Protein AF-A0A1G1BIZ2-F1 (afdb_monomer)

Structure (mmCIF, N/CA/C/O backbone):
data_AF-A0A1G1BIZ2-F1
#
_entry.id   AF-A0A1G1BIZ2-F1
#
loop_
_atom_site.group_PDB
_atom_site.id
_atom_site.type_symbol
_atom_site.label_atom_id
_atom_site.label_alt_id
_atom_site.label_comp_id
_atom_site.label_asym_id
_atom_site.label_entity_id
_atom_site.label_seq_id
_atom_site.pdbx_PDB_ins_code
_atom_site.Cartn_x
_atom_site.Cartn_y
_atom_site.Cartn_z
_atom_site.occupancy
_atom_site.B_iso_or_equiv
_atom_site.auth_seq_id
_atom_site.auth_comp_id
_atom_site.auth_asym_id
_atom_site.auth_atom_id
_atom_site.pdbx_PDB_model_num
ATOM 1 N N . MET A 1 1 ? 1.534 3.526 -53.156 1.00 52.34 1 MET A N 1
ATOM 2 C CA . MET A 1 1 ? 2.232 3.984 -51.929 1.00 52.34 1 MET A CA 1
ATOM 3 C C . MET A 1 1 ? 3.733 3.784 -52.129 1.00 52.34 1 MET A C 1
ATOM 5 O O . MET A 1 1 ? 4.134 2.691 -52.508 1.00 5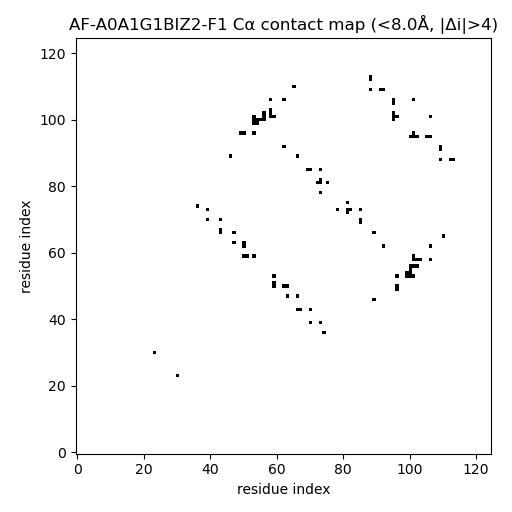2.34 1 MET A O 1
ATOM 9 N N . LYS A 1 2 ? 4.555 4.838 -52.013 1.00 55.12 2 LYS A N 1
ATOM 10 C CA . LYS A 1 2 ? 5.995 4.779 -52.338 1.00 55.12 2 LYS A CA 1
ATOM 11 C C . LYS A 1 2 ? 6.716 3.880 -51.322 1.00 55.12 2 LYS A C 1
ATOM 13 O O . LYS A 1 2 ? 6.723 4.194 -50.135 1.00 55.12 2 LYS A O 1
ATOM 18 N N . LYS A 1 3 ? 7.319 2.780 -51.792 1.00 58.34 3 LYS A N 1
ATOM 19 C CA . LYS A 1 3 ? 7.946 1.714 -50.978 1.00 58.34 3 LYS A CA 1
ATOM 20 C C . LYS A 1 3 ? 8.990 2.221 -49.960 1.00 58.34 3 LYS A C 1
ATOM 22 O O . LYS A 1 3 ? 9.220 1.563 -48.955 1.00 58.34 3 LYS A O 1
ATOM 27 N N . GLY A 1 4 ? 9.561 3.411 -50.172 1.00 62.47 4 GLY A N 1
ATOM 28 C CA . GLY A 1 4 ? 10.525 4.033 -49.255 1.00 62.47 4 GLY A CA 1
ATOM 29 C C . GLY A 1 4 ? 9.941 4.614 -47.958 1.00 62.47 4 GLY A C 1
ATOM 30 O O . GLY A 1 4 ? 10.640 4.640 -46.953 1.00 62.47 4 GLY A O 1
ATOM 31 N N . CYS A 1 5 ? 8.667 5.028 -47.935 1.00 71.31 5 CYS A N 1
ATOM 32 C CA . CYS A 1 5 ? 8.058 5.635 -46.736 1.00 71.31 5 CYS A CA 1
ATOM 33 C C . CYS A 1 5 ? 7.820 4.600 -45.621 1.00 71.31 5 CYS A C 1
ATOM 35 O O . CYS A 1 5 ? 7.971 4.885 -44.438 1.00 71.31 5 CYS A O 1
ATOM 37 N N . PHE A 1 6 ? 7.508 3.361 -46.004 1.00 74.19 6 PHE A N 1
ATOM 38 C CA . PHE A 1 6 ? 7.294 2.273 -45.053 1.00 74.19 6 PHE A CA 1
ATOM 39 C C . PHE A 1 6 ? 8.593 1.863 -44.349 1.00 74.19 6 PHE A C 1
ATOM 41 O O . PHE A 1 6 ? 8.605 1.655 -43.139 1.00 74.19 6 PHE A O 1
ATOM 48 N N . ILE A 1 7 ? 9.700 1.820 -45.097 1.00 79.06 7 ILE A N 1
ATOM 49 C CA . ILE A 1 7 ? 11.015 1.488 -44.544 1.00 79.06 7 ILE A CA 1
ATOM 50 C C . ILE A 1 7 ? 11.458 2.582 -43.571 1.00 79.06 7 ILE A C 1
ATOM 52 O O . ILE A 1 7 ? 11.832 2.251 -42.453 1.00 79.06 7 ILE A O 1
ATOM 56 N N . SER A 1 8 ? 11.340 3.870 -43.925 1.00 80.19 8 SER A N 1
ATOM 57 C CA . SER A 1 8 ? 11.736 4.940 -42.998 1.00 80.19 8 SER A CA 1
ATOM 58 C C . SER A 1 8 ? 10.876 4.966 -41.733 1.00 80.19 8 SER A C 1
ATOM 60 O O . SER A 1 8 ? 11.401 5.218 -40.653 1.00 80.19 8 SER A O 1
ATOM 62 N N . LEU A 1 9 ? 9.575 4.673 -41.842 1.00 84.56 9 LEU A N 1
ATOM 63 C CA . LEU A 1 9 ? 8.677 4.593 -40.691 1.00 84.56 9 LEU A CA 1
ATOM 64 C C . LEU A 1 9 ? 9.109 3.483 -39.723 1.00 84.56 9 LEU A C 1
ATOM 66 O O . LEU A 1 9 ? 9.208 3.724 -38.522 1.00 84.56 9 LEU A O 1
ATOM 70 N N . ILE A 1 10 ? 9.416 2.291 -40.243 1.00 85.38 10 ILE A N 1
ATOM 71 C CA . ILE A 1 10 ? 9.896 1.172 -39.424 1.00 85.38 10 ILE A CA 1
ATOM 72 C C . ILE A 1 10 ? 11.212 1.539 -38.743 1.00 85.38 10 ILE A C 1
ATOM 74 O O . ILE A 1 10 ? 11.359 1.299 -37.545 1.00 85.38 10 ILE A O 1
ATOM 78 N N . THR A 1 11 ? 12.150 2.167 -39.454 1.00 86.81 11 THR A N 1
ATOM 79 C CA . THR A 1 11 ? 13.432 2.572 -38.863 1.00 86.81 11 THR A CA 1
ATOM 80 C C . THR A 1 11 ? 13.236 3.582 -37.731 1.00 86.81 11 THR A C 1
ATOM 82 O O . THR A 1 11 ? 13.822 3.422 -36.663 1.00 86.81 11 THR A O 1
ATOM 85 N N . VAL A 1 12 ? 12.365 4.580 -37.914 1.00 87.06 12 VAL A N 1
ATOM 86 C CA . VAL A 1 12 ? 12.062 5.586 -36.881 1.00 87.06 12 VAL A CA 1
ATOM 87 C C . VAL A 1 12 ? 11.398 4.948 -35.660 1.00 87.06 12 VAL A C 1
ATOM 89 O O . VAL A 1 12 ? 11.808 5.222 -34.533 1.00 87.06 12 VAL A O 1
ATOM 92 N N . ILE A 1 13 ? 10.430 4.049 -35.861 1.00 87.75 13 ILE A N 1
ATOM 93 C CA . ILE A 1 13 ? 9.794 3.310 -34.760 1.00 87.75 13 ILE A CA 1
ATOM 94 C C . ILE A 1 13 ? 10.832 2.463 -34.018 1.00 87.75 13 ILE A C 1
ATOM 96 O O . ILE A 1 13 ? 10.855 2.452 -32.791 1.00 87.75 13 ILE A O 1
ATOM 100 N N . THR A 1 14 ? 11.734 1.799 -34.741 1.00 89.12 14 THR A N 1
ATOM 101 C CA . THR A 1 14 ? 12.771 0.950 -34.137 1.00 89.12 14 THR A CA 1
ATOM 102 C C . THR A 1 14 ? 13.726 1.770 -33.268 1.00 89.12 14 THR A C 1
ATOM 104 O O . THR A 1 14 ? 14.038 1.364 -32.150 1.00 89.12 14 THR A O 1
ATOM 107 N N . ILE A 1 15 ? 14.138 2.954 -33.737 1.00 90.00 15 ILE A N 1
ATOM 108 C CA . ILE A 1 15 ? 14.980 3.885 -32.970 1.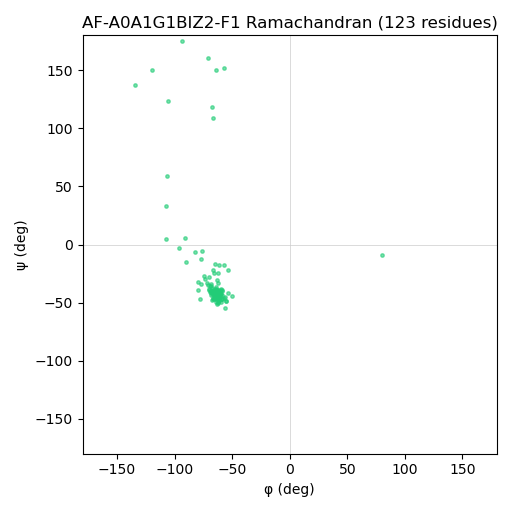00 90.00 15 ILE A CA 1
ATOM 109 C C . ILE A 1 15 ? 14.239 4.384 -31.724 1.00 90.00 15 ILE A C 1
ATOM 111 O O . ILE A 1 15 ? 14.825 4.414 -30.644 1.00 90.00 15 ILE A O 1
ATOM 115 N N . LEU A 1 16 ? 12.949 4.719 -31.838 1.00 86.88 16 LEU A N 1
ATOM 116 C CA . LEU A 1 16 ? 12.128 5.142 -30.698 1.00 86.88 16 LEU A CA 1
ATOM 117 C C . LEU A 1 16 ? 11.979 4.037 -29.648 1.00 86.88 16 LEU A C 1
ATOM 119 O O . LEU A 1 16 ? 12.110 4.303 -28.455 1.00 86.88 16 LEU A O 1
ATOM 123 N N . VAL A 1 17 ? 11.757 2.794 -30.076 1.00 88.62 17 VAL A N 1
ATOM 124 C CA . VAL A 1 17 ? 11.673 1.642 -29.169 1.00 88.62 17 VAL A CA 1
ATOM 125 C C . VAL A 1 17 ? 13.022 1.395 -28.491 1.00 88.62 17 VAL A C 1
ATOM 127 O O . VAL A 1 17 ? 13.064 1.220 -27.275 1.00 88.62 17 VAL A O 1
ATOM 130 N N . MET A 1 18 ? 14.135 1.453 -29.231 1.00 86.19 18 MET A N 1
ATOM 131 C CA . MET A 1 18 ? 15.479 1.338 -28.649 1.00 86.19 18 MET A CA 1
ATOM 132 C C . MET A 1 18 ? 15.766 2.447 -27.634 1.00 86.19 18 MET A C 1
ATOM 134 O O . MET A 1 18 ? 16.276 2.162 -26.551 1.00 86.19 18 MET A O 1
ATOM 138 N N . ALA A 1 19 ? 15.411 3.693 -27.953 1.00 84.25 19 ALA A N 1
ATOM 139 C CA . ALA A 1 19 ? 15.562 4.826 -27.050 1.00 84.25 19 ALA A CA 1
ATOM 140 C C . ALA A 1 19 ? 14.704 4.651 -25.787 1.00 84.25 19 ALA A C 1
ATOM 142 O O . ALA A 1 19 ? 15.190 4.879 -24.681 1.00 84.25 19 ALA A O 1
ATOM 143 N N . GLY A 1 20 ? 13.467 4.166 -25.932 1.00 81.00 20 GLY A N 1
ATOM 144 C CA . GLY A 1 20 ? 12.584 3.838 -24.813 1.00 81.00 20 GLY A CA 1
ATOM 145 C C . GLY A 1 20 ? 13.163 2.749 -23.907 1.00 81.00 20 GLY A C 1
ATOM 146 O O . GLY A 1 20 ? 13.196 2.917 -22.689 1.00 81.00 20 GLY A O 1
ATOM 147 N N . ILE A 1 21 ? 13.697 1.668 -24.485 1.00 82.00 21 ILE A N 1
ATOM 148 C CA . ILE A 1 21 ? 14.356 0.591 -23.730 1.00 82.00 21 ILE A CA 1
ATOM 149 C C . ILE A 1 21 ? 15.614 1.111 -23.031 1.00 82.00 21 ILE A C 1
ATOM 151 O O . ILE A 1 21 ? 15.840 0.791 -21.865 1.00 82.00 21 ILE A O 1
ATOM 155 N N . TYR A 1 22 ? 16.425 1.927 -23.707 1.00 81.00 22 TYR A N 1
ATOM 156 C CA . TYR A 1 22 ? 17.629 2.518 -23.127 1.00 81.00 22 TYR A CA 1
ATOM 157 C C . TYR A 1 22 ? 17.289 3.430 -21.942 1.00 81.00 22 TYR A C 1
ATOM 159 O O . TYR A 1 22 ? 17.890 3.314 -20.872 1.00 81.00 22 TYR A O 1
ATOM 167 N N . PHE A 1 23 ? 16.270 4.279 -22.094 1.00 77.06 23 PHE A N 1
ATOM 168 C CA . PHE A 1 23 ? 15.796 5.163 -21.034 1.00 77.06 23 PHE A CA 1
ATOM 169 C C . PHE A 1 23 ? 15.200 4.376 -19.861 1.00 77.06 23 PHE A C 1
ATOM 171 O O . PHE A 1 23 ? 15.520 4.666 -18.712 1.00 77.06 23 PHE A O 1
ATOM 178 N N . TYR A 1 24 ? 14.418 3.327 -20.136 1.00 69.88 24 TYR A N 1
ATOM 179 C CA . TYR A 1 24 ? 13.903 2.412 -19.116 1.00 69.88 24 TYR A CA 1
ATOM 180 C C . TYR A 1 24 ? 15.032 1.708 -18.355 1.00 69.88 24 TYR A C 1
ATOM 182 O O . TYR A 1 24 ? 14.980 1.599 -17.134 1.00 69.88 24 TYR A O 1
ATOM 190 N N . LYS A 1 25 ? 16.083 1.261 -19.056 1.00 71.44 25 LYS A N 1
ATOM 191 C CA . LYS A 1 25 ? 17.228 0.565 -18.451 1.00 71.44 25 LYS A CA 1
ATOM 192 C C . LYS A 1 25 ? 18.104 1.507 -17.615 1.00 71.44 25 LYS A C 1
ATOM 194 O O . LYS A 1 25 ? 18.615 1.079 -16.585 1.00 71.44 25 LYS A O 1
ATOM 199 N N . THR A 1 26 ? 18.236 2.766 -18.036 1.00 75.19 26 THR A N 1
ATOM 200 C CA . THR A 1 26 ? 19.048 3.801 -17.370 1.00 75.19 26 THR A CA 1
ATOM 201 C C . THR A 1 26 ? 18.327 4.405 -16.163 1.00 75.19 26 THR A C 1
ATOM 203 O O . THR A 1 26 ? 18.931 4.600 -15.116 1.00 75.19 26 THR A O 1
ATOM 206 N N . ASN A 1 27 ? 17.014 4.625 -16.272 1.00 67.44 27 ASN A N 1
ATOM 207 C CA . ASN A 1 27 ? 16.176 5.240 -15.240 1.00 67.44 27 ASN A CA 1
ATOM 208 C C . ASN A 1 27 ? 15.247 4.226 -14.554 1.00 67.44 27 ASN A C 1
ATOM 210 O O . ASN A 1 27 ? 14.132 4.574 -14.158 1.00 67.44 27 ASN A O 1
ATOM 214 N N . LYS A 1 28 ? 15.698 2.970 -14.398 1.00 59.00 28 LYS A N 1
ATOM 215 C CA . LYS A 1 28 ? 14.916 1.902 -13.749 1.00 59.00 28 LYS A CA 1
ATOM 216 C C . LYS A 1 28 ? 14.351 2.337 -12.396 1.00 59.00 28 LYS A C 1
ATOM 218 O O . LYS A 1 28 ? 13.177 2.099 -12.142 1.00 59.00 28 LYS A O 1
ATOM 223 N N . GLY A 1 29 ? 15.162 3.008 -11.572 1.00 62.22 29 GLY A N 1
ATOM 224 C CA . GLY A 1 29 ? 14.739 3.497 -10.256 1.00 62.22 29 GLY A CA 1
ATOM 225 C C . GLY A 1 29 ? 13.589 4.500 -10.344 1.00 62.22 29 GLY A C 1
ATOM 226 O O . GLY A 1 29 ? 12.561 4.310 -9.709 1.00 62.22 29 GLY A O 1
ATOM 227 N N . PHE A 1 30 ? 13.698 5.499 -11.225 1.00 64.38 30 PHE A N 1
ATOM 228 C CA . PHE A 1 30 ? 12.676 6.538 -11.375 1.00 64.38 30 PHE A CA 1
ATOM 229 C C . PHE A 1 30 ? 11.327 5.977 -11.844 1.00 64.38 30 PHE A C 1
ATOM 231 O O . PHE A 1 30 ? 10.283 6.310 -11.287 1.00 64.38 30 PHE A O 1
ATOM 238 N N . PHE A 1 31 ? 11.337 5.093 -12.848 1.00 63.09 31 PHE A N 1
ATOM 239 C CA . PHE A 1 31 ? 10.103 4.464 -13.326 1.00 63.09 31 PHE A CA 1
ATOM 240 C C . PHE A 1 31 ? 9.489 3.544 -12.276 1.00 63.09 31 PHE A C 1
ATOM 242 O O . PHE A 1 31 ? 8.267 3.522 -12.126 1.00 63.09 31 PHE A O 1
ATOM 249 N N . GLN A 1 32 ? 10.318 2.798 -11.549 1.00 67.25 32 GLN A N 1
ATOM 250 C CA . GLN A 1 32 ? 9.866 1.887 -10.509 1.00 67.25 32 GLN A CA 1
ATOM 251 C C . GLN A 1 32 ? 9.256 2.654 -9.331 1.00 67.25 32 GLN A C 1
ATOM 253 O O . GLN A 1 32 ? 8.171 2.303 -8.885 1.00 67.25 32 GLN A O 1
ATOM 258 N N . ASP A 1 33 ? 9.874 3.743 -8.886 1.00 69.19 33 ASP A N 1
ATOM 259 C CA . ASP A 1 33 ? 9.358 4.555 -7.781 1.00 69.19 33 ASP A CA 1
ATOM 260 C C . ASP A 1 33 ? 8.087 5.321 -8.174 1.00 69.19 33 ASP A C 1
ATOM 262 O O . ASP A 1 33 ? 7.116 5.338 -7.417 1.00 69.19 33 ASP A O 1
ATOM 266 N N . PHE A 1 34 ? 8.022 5.854 -9.400 1.00 72.94 34 PHE A N 1
ATOM 267 C CA . PHE A 1 34 ? 6.815 6.514 -9.903 1.00 72.94 34 PHE A CA 1
ATOM 268 C C . PHE A 1 34 ? 5.626 5.550 -10.027 1.00 72.94 34 PHE A C 1
ATOM 270 O O . PHE A 1 34 ? 4.493 5.882 -9.657 1.00 72.94 34 PHE A O 1
ATOM 277 N N . SER A 1 35 ? 5.870 4.341 -10.541 1.00 71.19 35 SER A N 1
ATOM 278 C CA . SER A 1 35 ? 4.821 3.323 -10.660 1.00 71.19 35 SER A CA 1
ATOM 279 C C . SER A 1 35 ? 4.401 2.774 -9.295 1.00 71.19 35 SER A C 1
ATOM 281 O O . SER A 1 35 ? 3.200 2.634 -9.067 1.00 71.19 35 SER A O 1
ATOM 283 N N . ARG A 1 36 ? 5.334 2.579 -8.351 1.00 74.25 36 ARG A N 1
ATOM 284 C CA . ARG A 1 36 ? 5.030 2.234 -6.949 1.00 74.25 36 ARG A CA 1
ATOM 285 C C . ARG A 1 36 ? 4.102 3.255 -6.301 1.00 74.25 36 ARG A C 1
ATOM 287 O O . ARG A 1 36 ? 3.022 2.888 -5.847 1.00 74.25 36 ARG A O 1
ATOM 294 N N . ASP A 1 37 ? 4.471 4.534 -6.320 1.00 77.44 37 ASP A N 1
ATOM 295 C CA . ASP A 1 37 ? 3.672 5.603 -5.710 1.00 77.44 37 ASP A CA 1
ATOM 296 C C . ASP A 1 37 ? 2.274 5.709 -6.323 1.00 77.44 37 ASP A C 1
ATOM 298 O O . ASP A 1 37 ? 1.287 5.948 -5.621 1.00 77.44 37 ASP A O 1
ATOM 302 N N . THR A 1 38 ? 2.182 5.526 -7.640 1.00 80.75 38 THR A N 1
ATOM 303 C CA . THR A 1 38 ? 0.909 5.569 -8.360 1.00 80.75 38 THR A CA 1
ATOM 304 C C . THR A 1 38 ? 0.007 4.406 -7.957 1.00 80.75 38 THR A C 1
ATOM 306 O O . THR A 1 38 ? -1.160 4.632 -7.634 1.00 80.75 38 THR A O 1
ATOM 309 N N . ILE A 1 39 ? 0.545 3.183 -7.907 1.00 79.19 39 ILE A N 1
ATOM 310 C CA . ILE A 1 39 ? -0.200 1.986 -7.500 1.00 79.19 39 ILE A CA 1
ATOM 311 C C . ILE A 1 39 ? -0.671 2.127 -6.049 1.00 79.19 39 ILE A C 1
ATOM 313 O O . ILE A 1 39 ? -1.864 1.991 -5.786 1.00 79.19 39 ILE A O 1
ATOM 317 N N . ILE A 1 40 ? 0.224 2.505 -5.126 1.00 80.62 40 ILE A N 1
ATOM 318 C CA . ILE A 1 40 ? -0.116 2.712 -3.709 1.00 80.62 40 ILE A CA 1
ATOM 319 C C . ILE A 1 40 ? -1.256 3.725 -3.578 1.00 80.62 40 ILE A C 1
ATOM 321 O O . ILE A 1 40 ? -2.236 3.471 -2.874 1.00 80.62 40 ILE A O 1
ATOM 325 N N . LYS A 1 41 ? -1.158 4.872 -4.262 1.00 83.31 41 LYS A N 1
ATOM 326 C CA . LYS A 1 41 ? -2.191 5.915 -4.211 1.00 83.31 41 LYS A CA 1
ATOM 327 C C . LYS A 1 41 ? -3.526 5.425 -4.757 1.00 83.31 41 LYS A C 1
ATOM 329 O O . LYS A 1 41 ? -4.547 5.694 -4.128 1.00 83.31 41 LYS A O 1
ATOM 334 N N . MET A 1 42 ? -3.532 4.732 -5.896 1.00 82.62 42 MET A N 1
ATOM 335 C CA . MET A 1 42 ? -4.765 4.218 -6.498 1.00 82.62 42 MET A CA 1
ATOM 336 C C . MET A 1 42 ? -5.443 3.199 -5.585 1.00 82.62 42 MET A C 1
ATOM 338 O O . MET A 1 42 ? -6.614 3.377 -5.252 1.00 82.62 42 MET A O 1
ATOM 342 N N . THR A 1 43 ? -4.704 2.196 -5.108 1.00 81.88 43 THR A N 1
ATOM 343 C CA . THR A 1 43 ? -5.258 1.154 -4.238 1.00 81.88 43 THR A CA 1
ATOM 344 C C . THR A 1 43 ? -5.722 1.733 -2.903 1.00 81.88 43 THR A C 1
ATOM 346 O O . THR A 1 43 ? -6.851 1.493 -2.484 1.00 81.88 43 THR A O 1
ATOM 349 N N . THR A 1 44 ? -4.912 2.580 -2.260 1.00 84.06 44 THR A N 1
ATOM 350 C CA . THR A 1 44 ? -5.296 3.223 -0.989 1.00 84.06 44 THR A CA 1
ATOM 351 C C . THR A 1 44 ? -6.545 4.084 -1.154 1.00 84.06 44 THR A C 1
ATOM 353 O O . THR A 1 44 ? -7.412 4.090 -0.281 1.00 84.06 44 THR A O 1
ATOM 356 N N . LYS A 1 45 ? -6.665 4.804 -2.276 1.00 87.50 45 LYS A N 1
ATOM 357 C CA . LYS A 1 45 ? -7.847 5.614 -2.573 1.00 87.50 45 LYS A CA 1
ATOM 358 C C . LYS A 1 45 ? -9.086 4.744 -2.757 1.00 87.50 45 LYS A C 1
ATOM 360 O O . LYS A 1 45 ? -10.111 5.050 -2.161 1.00 87.50 45 LYS A O 1
ATOM 365 N N . GLU A 1 46 ? -8.987 3.654 -3.514 1.00 86.44 46 GLU A N 1
ATOM 366 C CA . GLU A 1 46 ? -10.110 2.739 -3.730 1.00 86.44 46 GLU A CA 1
ATOM 367 C C . GLU A 1 46 ? -10.628 2.155 -2.408 1.00 86.44 46 GLU A C 1
ATOM 369 O O . GLU A 1 46 ? -11.829 2.196 -2.137 1.00 86.44 46 GLU A O 1
ATOM 374 N N . PHE A 1 47 ? -9.728 1.674 -1.546 1.00 84.25 47 PHE A N 1
ATOM 375 C CA . PHE A 1 47 ? -10.102 1.181 -0.221 1.00 84.25 47 PHE A CA 1
ATOM 376 C C . PHE A 1 47 ? -10.652 2.291 0.676 1.00 84.25 47 PHE A C 1
ATOM 378 O O . PHE A 1 47 ? -11.661 2.084 1.343 1.00 84.25 47 PHE A O 1
ATOM 385 N N . SER A 1 48 ? -10.055 3.485 0.664 1.00 86.06 48 SER A N 1
ATOM 386 C CA . SER A 1 48 ? -10.568 4.630 1.425 1.00 86.06 48 SER A CA 1
ATOM 387 C C . SER A 1 48 ? -11.992 4.994 1.005 1.00 86.06 48 SER A C 1
ATOM 389 O O . SER A 1 48 ? -12.843 5.233 1.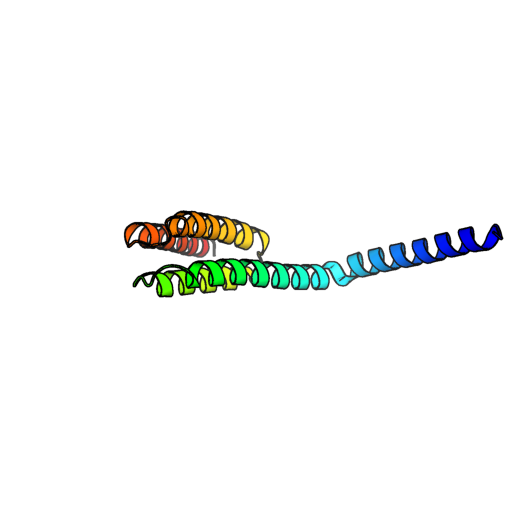860 1.00 86.06 48 SER A O 1
ATOM 391 N N . ASP A 1 49 ? -12.277 4.993 -0.295 1.00 87.38 49 ASP A N 1
ATOM 392 C CA . ASP A 1 49 ? -13.604 5.300 -0.818 1.00 87.38 49 ASP A CA 1
ATOM 393 C C . ASP A 1 49 ? -14.613 4.192 -0.482 1.00 87.38 49 ASP A C 1
ATOM 395 O O . ASP A 1 49 ? -15.758 4.502 -0.154 1.00 87.38 49 ASP A O 1
ATOM 399 N N . LYS A 1 50 ? -14.198 2.916 -0.469 1.00 83.88 50 LYS A N 1
ATOM 400 C CA . LYS A 1 50 ? -15.036 1.810 0.030 1.00 83.88 50 LYS A CA 1
ATOM 401 C C . LYS A 1 50 ? -15.333 1.952 1.522 1.00 83.88 50 LYS A C 1
ATOM 403 O O . LYS A 1 50 ? -16.495 1.897 1.904 1.00 83.88 50 LYS A O 1
ATOM 408 N N . ILE A 1 51 ? -14.325 2.236 2.349 1.00 83.75 51 ILE A N 1
ATOM 409 C CA . ILE A 1 51 ? -14.507 2.433 3.795 1.00 83.75 51 ILE A CA 1
ATOM 410 C C . ILE A 1 51 ? -15.427 3.629 4.071 1.00 83.75 51 ILE A C 1
ATOM 412 O O . ILE A 1 51 ? -16.279 3.569 4.952 1.00 83.75 51 ILE A O 1
ATOM 416 N N . LYS A 1 52 ? -15.310 4.723 3.308 1.00 84.25 52 LYS A N 1
ATOM 417 C CA . LYS A 1 52 ? -16.200 5.888 3.450 1.00 84.25 52 LYS A CA 1
ATOM 418 C C . LYS A 1 52 ? -17.663 5.566 3.158 1.00 84.25 52 LYS A C 1
ATOM 420 O O . LYS A 1 52 ? -18.518 6.190 3.783 1.00 84.25 52 LYS A O 1
ATOM 425 N N . LYS A 1 53 ? -17.931 4.637 2.237 1.00 84.69 53 LYS A N 1
ATOM 426 C CA . LYS A 1 53 ? -19.283 4.210 1.849 1.00 84.69 53 LYS A CA 1
ATOM 427 C C . LYS A 1 53 ? -19.948 3.267 2.851 1.00 84.69 53 LYS A C 1
ATOM 429 O O . LYS A 1 53 ? -21.146 3.062 2.731 1.00 84.69 53 LYS A O 1
ATOM 434 N N . LEU A 1 54 ? -19.200 2.721 3.809 1.00 81.31 54 LEU A N 1
ATOM 435 C CA . LEU A 1 54 ? -19.771 1.928 4.897 1.00 81.31 54 LEU A CA 1
ATOM 436 C C . LEU A 1 54 ? -20.676 2.780 5.775 1.00 81.31 54 LEU A C 1
ATOM 438 O O . LEU A 1 54 ? -20.402 3.976 5.979 1.00 81.31 54 LEU A O 1
ATOM 442 N N . ASP A 1 55 ? -21.680 2.133 6.358 1.00 77.81 55 ASP A N 1
ATOM 443 C CA . ASP A 1 55 ? -22.502 2.741 7.393 1.00 77.81 55 ASP A CA 1
ATOM 444 C C . ASP A 1 55 ? -21.629 3.216 8.561 1.00 77.81 55 ASP A C 1
ATOM 446 O O . ASP A 1 55 ? -20.506 2.748 8.787 1.00 77.81 55 ASP A O 1
ATOM 450 N N . TYR A 1 56 ? -22.094 4.247 9.266 1.00 74.56 56 TYR A N 1
ATOM 451 C CA . TYR A 1 56 ? -21.306 4.849 10.334 1.00 74.56 56 TYR A CA 1
ATOM 452 C C . TYR A 1 56 ? -21.147 3.862 11.496 1.00 74.56 56 TYR A C 1
ATOM 454 O O . TYR A 1 56 ? -22.091 3.603 12.239 1.00 74.56 56 TYR A O 1
ATOM 462 N N . THR A 1 57 ? -19.929 3.346 11.669 1.00 74.25 57 THR A N 1
ATOM 463 C CA . THR A 1 57 ? -19.531 2.527 12.817 1.00 74.25 57 THR A CA 1
ATOM 464 C C . THR A 1 57 ? -18.388 3.205 13.580 1.00 74.25 57 THR A C 1
ATOM 466 O O . THR A 1 57 ? -17.557 3.883 12.969 1.00 74.25 57 THR A O 1
ATOM 469 N N . PRO A 1 58 ? -18.267 3.000 14.905 1.00 77.25 58 PRO A N 1
ATOM 470 C CA . PRO A 1 58 ? -17.145 3.532 15.690 1.00 77.25 58 PRO A CA 1
ATOM 471 C C . PRO A 1 58 ? -15.773 2.988 15.240 1.00 77.25 58 PRO A C 1
ATOM 473 O O . PRO A 1 58 ? -14.733 3.575 15.543 1.00 77.25 58 PRO A O 1
ATOM 476 N N . TYR A 1 59 ? -15.749 1.883 14.489 1.00 79.44 59 TYR A N 1
ATOM 477 C CA . TYR A 1 59 ? -14.528 1.257 13.977 1.00 79.44 59 TYR A CA 1
ATOM 478 C C . TYR A 1 59 ? -14.105 1.784 12.602 1.00 79.44 59 TYR A C 1
ATOM 480 O O . TYR A 1 59 ? -12.946 1.614 12.224 1.00 79.44 59 TYR A O 1
ATOM 488 N N . LYS A 1 60 ? -14.990 2.485 11.881 1.00 80.38 60 LYS A N 1
ATOM 489 C CA . LYS A 1 60 ? -14.732 3.052 10.548 1.00 80.38 60 LYS A CA 1
ATOM 490 C C . LYS A 1 60 ? -13.501 3.961 10.517 1.00 80.38 60 LYS A C 1
ATOM 492 O O . LYS A 1 60 ? -12.615 3.783 9.679 1.00 80.38 60 LYS A O 1
ATOM 497 N N . ASP A 1 61 ? -13.401 4.891 11.464 1.00 80.62 61 ASP A N 1
ATOM 498 C CA . ASP A 1 61 ? -12.267 5.823 11.553 1.00 80.62 61 ASP A CA 1
ATOM 499 C C . ASP A 1 61 ? -10.966 5.115 11.946 1.00 80.62 61 ASP A C 1
ATOM 501 O O . ASP A 1 61 ? -9.874 5.443 11.464 1.00 80.62 61 ASP A O 1
ATOM 505 N N . SER A 1 62 ? -11.083 4.081 12.777 1.00 82.81 62 SER A N 1
ATOM 506 C CA . SER A 1 62 ? -9.946 3.256 13.169 1.00 82.81 62 SER A CA 1
ATOM 507 C C . SER A 1 62 ? -9.427 2.432 11.988 1.00 82.81 62 SER A C 1
ATOM 509 O O . SER A 1 62 ? -8.219 2.371 11.766 1.00 82.81 62 SER A O 1
ATOM 511 N N . LEU A 1 63 ? -10.323 1.869 11.176 1.00 82.94 63 LEU A N 1
ATOM 512 C CA . LEU A 1 63 ? -9.993 1.124 9.962 1.00 82.94 63 LEU A CA 1
ATOM 513 C C . LEU A 1 63 ? -9.314 2.019 8.917 1.00 82.94 63 LEU A C 1
ATOM 515 O O . LEU A 1 63 ? -8.291 1.651 8.339 1.00 82.94 63 LEU A O 1
ATOM 519 N N . MET A 1 64 ? -9.827 3.240 8.739 1.00 85.19 64 MET A N 1
ATOM 520 C CA . MET A 1 64 ? -9.214 4.261 7.885 1.00 85.19 64 MET A CA 1
ATOM 521 C C . MET A 1 64 ? -7.787 4.598 8.338 1.00 85.19 64 MET A C 1
ATOM 523 O O . MET A 1 64 ? -6.889 4.796 7.516 1.00 85.19 64 MET A O 1
ATOM 527 N N . THR A 1 65 ? -7.571 4.666 9.652 1.00 85.81 65 THR A N 1
ATOM 528 C CA . THR A 1 65 ? -6.257 4.943 10.240 1.00 85.81 65 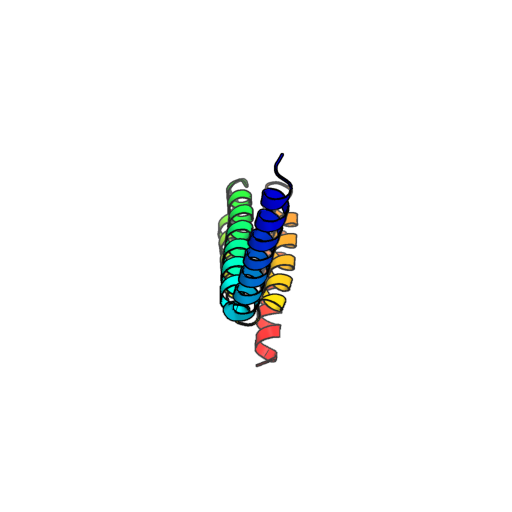THR A CA 1
ATOM 529 C C . THR A 1 65 ? -5.285 3.789 10.001 1.00 85.81 65 THR A C 1
ATOM 531 O O . THR A 1 65 ? -4.147 4.033 9.599 1.00 85.81 65 THR A O 1
ATOM 534 N N . VAL A 1 66 ? -5.735 2.543 10.176 1.00 84.94 66 VAL A N 1
ATOM 535 C CA . VAL A 1 66 ? -4.930 1.342 9.897 1.00 84.94 66 VAL A CA 1
ATOM 536 C C . VAL A 1 66 ? -4.507 1.298 8.429 1.00 84.94 66 VAL A C 1
ATOM 538 O O . VAL A 1 66 ? -3.315 1.194 8.148 1.00 84.94 66 VAL A O 1
ATOM 541 N N . LEU A 1 67 ? -5.445 1.486 7.495 1.00 84.88 67 LEU A N 1
ATOM 542 C CA . LEU A 1 67 ? -5.150 1.495 6.060 1.00 84.88 67 LEU A CA 1
ATOM 543 C C . LEU A 1 67 ? -4.086 2.544 5.696 1.00 84.88 67 LEU A C 1
ATOM 545 O O . LEU A 1 67 ? -3.152 2.254 4.952 1.00 84.88 67 LEU A O 1
ATOM 549 N N . LYS A 1 68 ? -4.204 3.767 6.231 1.00 84.56 68 LYS A N 1
ATOM 550 C CA . LYS A 1 68 ? -3.222 4.838 5.989 1.00 84.56 68 LYS A CA 1
ATOM 551 C C . LYS A 1 68 ? -1.844 4.499 6.552 1.00 84.56 68 LYS A C 1
ATOM 553 O O . LYS A 1 68 ? -0.836 4.826 5.923 1.00 84.56 68 LYS A O 1
ATOM 558 N N . LYS A 1 69 ? -1.795 3.876 7.731 1.00 83.88 69 LYS A N 1
ATOM 559 C CA . LYS A 1 69 ? -0.541 3.478 8.373 1.00 83.88 69 LYS A CA 1
ATOM 560 C C . LYS A 1 69 ? 0.188 2.433 7.527 1.00 83.88 69 LYS A C 1
ATOM 562 O O . LYS A 1 69 ? 1.340 2.656 7.170 1.00 83.88 69 LYS A O 1
ATOM 567 N N . GLU A 1 70 ? -0.513 1.383 7.110 1.00 81.75 70 GLU A N 1
ATOM 568 C CA . GLU A 1 70 ? 0.044 0.331 6.249 1.00 81.75 70 GLU A CA 1
ATOM 569 C C . GLU A 1 70 ? 0.460 0.868 4.872 1.00 81.75 70 GLU A C 1
ATOM 571 O O . GLU A 1 70 ? 1.554 0.584 4.391 1.00 81.75 70 GLU A O 1
ATOM 576 N N . ALA A 1 71 ? -0.342 1.748 4.265 1.00 81.69 71 ALA A N 1
ATOM 577 C CA . ALA A 1 71 ? 0.024 2.399 3.005 1.00 81.69 71 ALA A CA 1
ATOM 578 C C . ALA A 1 71 ? 1.289 3.273 3.119 1.00 81.69 71 ALA A C 1
ATOM 580 O O . ALA A 1 71 ? 1.972 3.515 2.124 1.00 81.69 71 ALA A O 1
ATOM 581 N N . THR A 1 72 ? 1.616 3.762 4.318 1.00 81.06 72 THR A N 1
ATOM 582 C CA . THR A 1 72 ? 2.846 4.530 4.555 1.00 81.06 72 THR A CA 1
ATOM 583 C C . THR A 1 72 ? 4.067 3.610 4.625 1.00 81.06 72 THR A C 1
ATOM 585 O O . THR A 1 72 ? 5.120 3.984 4.115 1.00 81.06 72 THR A O 1
ATOM 588 N N . LEU A 1 73 ? 3.914 2.389 5.153 1.00 76.88 73 LEU A N 1
ATOM 589 C CA . LEU A 1 73 ? 4.965 1.361 5.165 1.00 76.88 73 LEU A CA 1
ATOM 590 C C . LEU A 1 73 ? 5.328 0.878 3.752 1.00 76.88 73 LEU A C 1
ATOM 592 O O . LEU A 1 73 ? 6.456 0.468 3.509 1.00 76.88 73 LEU A O 1
ATOM 596 N N . LEU A 1 74 ? 4.423 1.001 2.777 1.00 73.31 74 LEU A N 1
ATOM 597 C CA . LEU A 1 74 ? 4.729 0.713 1.368 1.00 73.31 74 LEU A CA 1
ATOM 598 C C . LEU A 1 74 ? 5.768 1.651 0.748 1.00 73.31 74 LEU A C 1
ATOM 600 O O . LEU A 1 74 ? 6.326 1.332 -0.298 1.00 73.31 74 LEU A O 1
ATOM 604 N N . LYS A 1 75 ? 6.029 2.803 1.371 1.00 71.19 75 LYS A N 1
ATOM 605 C CA . LYS A 1 75 ? 7.061 3.740 0.915 1.00 71.19 75 LYS A CA 1
ATOM 606 C C . LYS A 1 75 ? 8.463 3.360 1.395 1.00 71.19 75 LYS A C 1
ATOM 608 O O . LYS A 1 75 ? 9.424 4.010 0.989 1.00 71.19 75 LYS A O 1
ATOM 613 N N . ASP A 1 76 ? 8.593 2.344 2.250 1.00 71.12 76 ASP A N 1
ATOM 614 C CA . ASP A 1 76 ? 9.897 1.884 2.720 1.00 71.12 76 ASP A CA 1
ATOM 615 C C . ASP A 1 76 ? 10.693 1.162 1.627 1.00 71.12 76 ASP A C 1
ATOM 617 O O . ASP A 1 76 ? 10.163 0.652 0.637 1.00 71.12 76 ASP A O 1
ATOM 621 N N . LYS A 1 77 ? 12.012 1.067 1.840 1.00 61.66 77 LYS A N 1
ATOM 622 C CA . LYS A 1 77 ? 12.973 0.491 0.878 1.00 61.66 77 LYS A CA 1
ATOM 623 C C . LYS A 1 77 ? 12.663 -0.952 0.456 1.00 61.66 77 LYS A C 1
ATOM 625 O O . LYS A 1 77 ? 13.186 -1.401 -0.561 1.00 61.66 77 LYS A O 1
ATOM 630 N N . ASN A 1 78 ? 11.830 -1.678 1.205 1.00 74.69 78 ASN A N 1
ATOM 631 C CA . ASN A 1 78 ? 11.492 -3.077 0.947 1.00 74.69 78 ASN A CA 1
ATOM 632 C C . ASN A 1 78 ? 10.061 -3.240 0.398 1.00 74.69 78 ASN A C 1
ATOM 634 O O . ASN A 1 78 ? 9.218 -3.914 0.993 1.00 74.69 78 ASN A O 1
ATOM 638 N N . PHE A 1 79 ? 9.800 -2.596 -0.747 1.00 74.19 79 PHE A N 1
ATOM 639 C CA . PHE A 1 79 ? 8.477 -2.510 -1.377 1.00 74.19 79 PHE A CA 1
ATOM 640 C C . PHE A 1 79 ? 7.812 -3.873 -1.611 1.00 74.19 79 PHE A C 1
ATOM 642 O O . PHE A 1 79 ? 6.624 -3.995 -1.362 1.00 74.19 79 PHE A O 1
ATOM 649 N N . GLU A 1 80 ? 8.534 -4.907 -2.059 1.00 75.94 80 GLU A N 1
ATOM 650 C CA . GLU A 1 80 ? 7.924 -6.228 -2.311 1.00 75.94 80 GLU A CA 1
ATOM 651 C C . GLU A 1 80 ? 7.341 -6.847 -1.041 1.00 75.94 80 GLU A C 1
ATOM 653 O O . GLU A 1 80 ? 6.193 -7.296 -1.027 1.00 75.94 80 GLU A O 1
ATOM 658 N N . LYS A 1 81 ? 8.115 -6.826 0.048 1.00 77.06 81 LYS A N 1
ATOM 659 C CA . LYS A 1 81 ? 7.663 -7.348 1.336 1.00 77.06 81 LYS A CA 1
ATOM 660 C C . LYS A 1 81 ? 6.500 -6.518 1.877 1.00 77.06 81 LYS A C 1
ATOM 662 O O . LYS A 1 81 ? 5.502 -7.088 2.311 1.00 77.06 81 LYS A O 1
ATOM 667 N N . ALA A 1 82 ? 6.613 -5.193 1.802 1.00 78.12 82 ALA A N 1
ATOM 668 C CA . ALA A 1 82 ? 5.565 -4.286 2.245 1.00 78.12 82 ALA A CA 1
ATOM 669 C C . ALA A 1 82 ? 4.278 -4.462 1.412 1.00 78.12 82 ALA A C 1
ATOM 671 O O . ALA A 1 82 ? 3.188 -4.472 1.970 1.00 78.12 82 ALA A O 1
ATOM 672 N N . MET A 1 83 ? 4.386 -4.676 0.096 1.00 79.00 83 MET A N 1
ATOM 673 C CA . MET A 1 83 ? 3.251 -4.894 -0.809 1.00 79.00 83 MET A CA 1
ATOM 674 C C . MET A 1 83 ? 2.532 -6.205 -0.507 1.00 79.00 83 MET A C 1
ATOM 676 O O . MET A 1 83 ? 1.305 -6.235 -0.477 1.00 79.00 83 MET A O 1
ATOM 680 N N . SER A 1 84 ? 3.277 -7.277 -0.229 1.00 80.88 84 SER A N 1
ATOM 681 C CA . SER A 1 84 ? 2.681 -8.544 0.201 1.00 80.88 84 SER A CA 1
ATOM 682 C C . SER A 1 84 ? 1.930 -8.397 1.528 1.00 80.88 84 SER A C 1
ATOM 684 O O . SER A 1 84 ? 0.850 -8.962 1.681 1.00 80.88 84 SER A O 1
ATOM 686 N N . GLN A 1 85 ? 2.484 -7.641 2.479 1.00 79.31 85 GLN A N 1
ATOM 687 C CA . GLN A 1 85 ? 1.849 -7.383 3.776 1.00 79.31 85 GLN A CA 1
ATOM 688 C C . GLN A 1 85 ? 0.594 -6.524 3.626 1.00 79.31 85 GLN A C 1
ATOM 690 O O . GLN A 1 85 ? -0.467 -6.880 4.133 1.00 79.31 85 GLN A O 1
ATOM 695 N N . PHE A 1 86 ? 0.693 -5.435 2.867 1.00 83.06 86 PHE A N 1
ATOM 696 C CA . PHE A 1 86 ? -0.442 -4.578 2.569 1.00 83.06 86 PHE A CA 1
ATOM 697 C C . PHE A 1 86 ? -1.544 -5.338 1.838 1.00 83.06 86 PHE A C 1
ATOM 699 O O . PHE A 1 86 ? -2.703 -5.157 2.176 1.00 83.06 86 PHE A O 1
ATOM 706 N N . GLY A 1 87 ? -1.201 -6.209 0.883 1.00 81.94 87 GLY A N 1
ATOM 707 C CA . GLY A 1 87 ? -2.167 -7.071 0.202 1.00 81.94 87 GLY A CA 1
ATOM 708 C C . GLY A 1 87 ? -2.946 -7.940 1.188 1.00 81.94 87 GLY A C 1
ATOM 709 O O 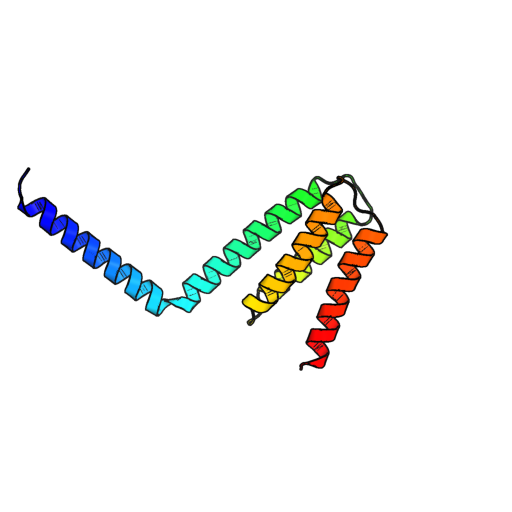. GLY A 1 87 ? -4.171 -7.952 1.153 1.00 81.94 87 GLY A O 1
ATOM 710 N N . PHE A 1 88 ? -2.252 -8.569 2.139 1.00 83.06 88 PHE A N 1
ATOM 711 C CA . PHE A 1 88 ? -2.892 -9.393 3.164 1.00 83.06 88 PHE A CA 1
ATOM 712 C C . PHE A 1 88 ? -3.831 -8.585 4.076 1.00 83.06 88 PHE A C 1
ATOM 714 O O . PHE A 1 88 ? -4.962 -8.995 4.335 1.00 83.06 88 PHE 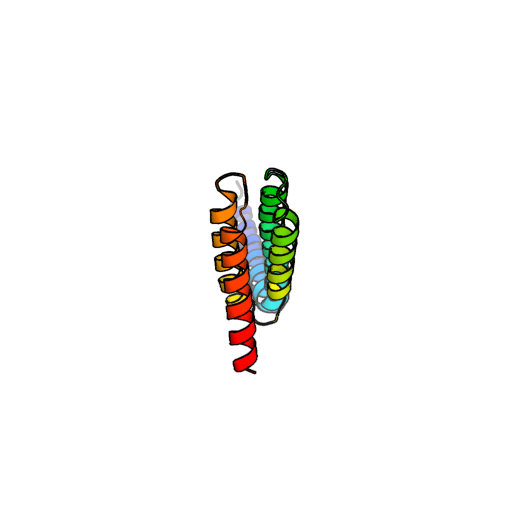A O 1
ATOM 721 N N . VAL A 1 89 ? -3.396 -7.404 4.531 1.00 82.38 89 VAL A N 1
ATOM 722 C CA . VAL A 1 89 ? -4.238 -6.513 5.346 1.00 82.38 89 VAL A CA 1
ATOM 723 C C . VAL A 1 89 ? -5.421 -5.980 4.533 1.00 82.38 89 VAL A C 1
ATOM 725 O O . VAL A 1 89 ? -6.541 -5.934 5.035 1.00 82.38 89 VAL A O 1
ATOM 728 N N . ALA A 1 90 ? -5.199 -5.608 3.274 1.00 81.69 90 ALA A N 1
ATOM 729 C CA . ALA A 1 90 ? -6.224 -5.105 2.370 1.00 81.69 90 ALA A CA 1
ATOM 730 C C . ALA A 1 90 ? -7.287 -6.167 2.061 1.00 81.69 90 ALA A C 1
ATOM 732 O O . ALA A 1 90 ? -8.471 -5.837 2.030 1.00 81.69 90 ALA A O 1
ATOM 733 N N . ASP A 1 91 ? -6.900 -7.433 1.905 1.00 83.69 91 ASP A N 1
ATOM 734 C CA . ASP A 1 91 ? -7.839 -8.542 1.729 1.00 83.69 91 ASP A CA 1
ATOM 735 C C . ASP A 1 91 ? -8.692 -8.762 2.98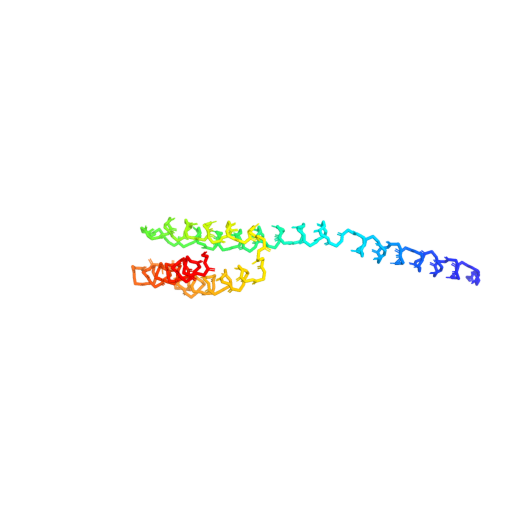1 1.00 83.69 91 ASP A C 1
ATOM 737 O O . ASP A 1 91 ? -9.907 -8.912 2.874 1.00 83.69 91 ASP A O 1
ATOM 741 N N . LYS A 1 92 ? -8.109 -8.668 4.182 1.00 81.81 92 LYS A N 1
ATOM 742 C CA . LYS A 1 92 ? -8.887 -8.738 5.431 1.00 81.81 92 LYS A CA 1
ATOM 743 C C . LYS A 1 92 ? -9.803 -7.545 5.644 1.00 81.81 92 LYS A C 1
ATOM 745 O O . LYS A 1 92 ? -10.933 -7.715 6.087 1.00 81.81 92 LYS A O 1
ATOM 750 N N . ILE A 1 93 ? -9.361 -6.350 5.261 1.00 81.50 93 ILE A N 1
ATOM 751 C CA . ILE A 1 93 ? -10.237 -5.179 5.204 1.00 81.50 93 ILE A CA 1
ATOM 752 C C . ILE A 1 93 ? -11.370 -5.438 4.209 1.00 81.50 93 ILE A C 1
ATOM 754 O O . ILE A 1 93 ? -12.511 -5.137 4.520 1.00 81.50 93 ILE A O 1
ATOM 758 N N . LYS A 1 94 ? -11.089 -6.013 3.036 1.00 82.69 94 LYS A N 1
ATOM 759 C CA . LYS A 1 94 ? -12.101 -6.327 2.020 1.00 82.69 94 LYS A CA 1
ATOM 760 C C . LYS A 1 94 ? -13.145 -7.328 2.524 1.00 82.69 94 LYS A C 1
ATOM 762 O O . LYS A 1 94 ? -14.319 -7.147 2.221 1.00 82.69 94 LYS A O 1
ATOM 767 N N . GLU A 1 95 ? -12.722 -8.349 3.266 1.00 81.50 95 GLU A N 1
ATOM 768 C CA . GLU A 1 95 ? -13.622 -9.297 3.934 1.00 81.50 95 GLU A CA 1
ATOM 769 C C . GLU A 1 95 ? -14.501 -8.576 4.968 1.00 81.50 95 GLU A C 1
ATOM 771 O O . GLU A 1 95 ? -15.718 -8.659 4.878 1.00 81.50 95 GLU A O 1
ATOM 776 N N . ALA A 1 96 ? -13.909 -7.778 5.862 1.00 78.19 96 ALA A N 1
ATOM 777 C CA . ALA A 1 96 ? -14.640 -7.073 6.924 1.00 78.19 96 ALA A CA 1
ATOM 778 C C . ALA A 1 96 ? -15.610 -5.988 6.418 1.00 78.19 96 ALA A C 1
ATOM 780 O O . ALA A 1 96 ? -16.521 -5.572 7.119 1.00 78.19 96 ALA A O 1
ATOM 781 N N . ILE A 1 97 ? -15.403 -5.465 5.208 1.00 79.19 97 ILE A N 1
ATOM 782 C CA . ILE A 1 97 ? -16.294 -4.457 4.608 1.00 79.19 97 ILE A CA 1
ATOM 783 C C . ILE A 1 97 ? -17.330 -5.077 3.665 1.00 79.19 97 ILE A C 1
ATOM 785 O O . ILE A 1 97 ? -18.149 -4.339 3.115 1.00 79.19 97 ILE A O 1
ATOM 789 N N . HIS A 1 98 ? -17.279 -6.396 3.441 1.00 78.75 98 HIS A N 1
ATOM 790 C CA . HIS A 1 98 ? -18.173 -7.104 2.523 1.00 78.75 98 HIS A CA 1
ATOM 791 C C . HIS A 1 98 ? -19.643 -6.933 2.922 1.00 78.75 98 HIS A C 1
ATOM 793 O O . HIS A 1 98 ? -20.491 -6.694 2.063 1.00 78.75 98 HIS A O 1
ATOM 799 N N . ASP A 1 99 ? -19.915 -6.951 4.225 1.00 70.19 99 ASP A N 1
ATOM 800 C CA . ASP A 1 99 ? -21.270 -6.915 4.774 1.00 70.19 99 ASP A CA 1
ATOM 801 C C . ASP A 1 99 ? -21.771 -5.482 5.045 1.00 70.19 99 ASP A C 1
ATOM 803 O O . ASP A 1 99 ? -22.858 -5.278 5.580 1.00 70.19 99 ASP A O 1
ATOM 807 N N . GLY A 1 100 ? -21.002 -4.458 4.650 1.00 67.69 100 GLY A N 1
ATOM 808 C CA . GLY A 1 100 ? -21.404 -3.048 4.744 1.00 67.69 100 GLY A CA 1
ATOM 809 C C . GLY A 1 100 ? -21.250 -2.413 6.135 1.00 67.69 100 GLY A C 1
ATOM 810 O O . GLY A 1 100 ? -21.334 -1.188 6.263 1.00 67.69 100 GLY A O 1
ATOM 811 N N . VAL A 1 101 ? -20.955 -3.219 7.157 1.00 72.25 101 VAL A N 1
ATOM 812 C CA . VAL A 1 101 ? -20.772 -2.819 8.558 1.00 72.25 101 VAL A CA 1
ATOM 813 C C . VAL A 1 101 ? -19.521 -3.505 9.093 1.00 72.25 101 VAL A C 1
ATOM 815 O O . VAL A 1 101 ? -19.324 -4.680 8.834 1.00 72.25 101 VAL A O 1
ATOM 818 N N . VAL A 1 102 ? -18.695 -2.769 9.841 1.00 78.06 102 VAL A N 1
ATOM 819 C CA . VAL A 1 102 ? -17.484 -3.311 10.480 1.00 78.06 102 VAL A CA 1
ATOM 820 C C . VAL A 1 102 ? -17.729 -3.460 11.970 1.00 78.06 102 VAL A C 1
ATOM 822 O O . VAL A 1 102 ? -18.034 -2.463 12.643 1.00 78.06 102 VAL A O 1
ATOM 825 N N . ASP A 1 103 ? -17.557 -4.673 12.481 1.00 78.00 103 ASP A N 1
ATOM 826 C CA . ASP A 1 103 ? -17.743 -4.990 13.889 1.00 78.00 103 ASP A CA 1
ATOM 827 C C . ASP A 1 103 ? -16.437 -4.918 14.713 1.00 78.00 103 ASP A C 1
ATOM 829 O O . ASP A 1 103 ? -15.329 -4.667 14.222 1.00 78.00 103 ASP A O 1
ATOM 833 N N . SER A 1 104 ? -16.575 -5.100 16.029 1.00 76.81 104 SER A N 1
ATOM 834 C CA . SER A 1 104 ? -15.443 -5.056 16.961 1.00 76.81 104 SER A CA 1
ATOM 835 C C . SER A 1 104 ? -14.481 -6.243 16.825 1.00 76.81 104 SER A C 1
ATOM 837 O O . SER A 1 104 ? -13.289 -6.098 17.109 1.00 76.81 104 SER A O 1
ATOM 839 N N . THR A 1 105 ? -14.979 -7.399 16.384 1.00 79.44 105 THR A N 1
ATOM 840 C CA . THR A 1 105 ? -14.235 -8.653 16.251 1.00 79.44 105 THR A CA 1
ATOM 841 C C . THR A 1 105 ? -13.373 -8.628 14.993 1.00 79.44 105 THR A C 1
ATOM 843 O O . THR A 1 105 ? -12.178 -8.905 15.058 1.00 79.44 105 THR A O 1
ATOM 846 N N . GLU A 1 106 ? -13.945 -8.215 13.868 1.00 79.25 106 GLU A N 1
ATOM 847 C CA . GLU A 1 106 ? -13.281 -7.978 12.590 1.00 79.25 106 GLU A CA 1
ATOM 848 C C . GLU A 1 106 ? -12.193 -6.920 12.741 1.00 79.25 106 GLU A C 1
ATOM 850 O O . GLU A 1 106 ? -11.040 -7.124 12.348 1.00 79.25 106 GLU A O 1
ATOM 855 N N . PHE A 1 107 ? -12.516 -5.808 13.409 1.00 80.75 107 PHE A N 1
ATOM 856 C CA . PHE A 1 107 ? -11.520 -4.787 13.697 1.00 80.75 107 PHE A CA 1
ATOM 857 C C . PHE A 1 107 ? -10.393 -5.319 14.598 1.00 80.75 107 PHE A C 1
ATOM 859 O O . PHE A 1 107 ? -9.219 -5.008 14.370 1.00 80.75 107 PHE A O 1
ATOM 866 N N . ALA A 1 108 ? -10.711 -6.139 15.606 1.00 80.88 108 ALA A N 1
ATOM 867 C CA . ALA A 1 108 ? -9.706 -6.748 16.473 1.00 80.88 108 ALA A CA 1
ATOM 868 C C . ALA A 1 108 ? -8.775 -7.700 15.707 1.00 80.88 108 ALA A C 1
ATOM 870 O O . ALA A 1 108 ? -7.566 -7.657 15.941 1.00 80.88 108 ALA A O 1
ATOM 871 N N . GLN A 1 109 ? -9.305 -8.486 14.765 1.00 81.62 109 GLN A N 1
ATOM 872 C CA . GLN A 1 109 ? -8.523 -9.379 13.902 1.00 81.62 109 GLN A CA 1
ATOM 873 C C . GLN A 1 109 ? -7.576 -8.600 12.981 1.00 81.62 109 GLN A C 1
ATOM 875 O O . GLN A 1 109 ? -6.385 -8.900 12.901 1.00 81.62 109 GLN A O 1
ATOM 880 N N . ILE A 1 110 ? -8.065 -7.539 12.336 1.00 82.12 110 ILE A N 1
ATOM 881 C CA . ILE A 1 110 ? -7.224 -6.677 11.492 1.00 82.12 110 ILE A CA 1
ATOM 882 C C . ILE A 1 110 ? -6.116 -6.033 12.337 1.00 82.12 110 ILE A C 1
ATOM 884 O O . ILE A 1 110 ? -4.949 -5.993 11.944 1.00 82.12 110 ILE A O 1
ATOM 888 N N . LYS A 1 111 ? -6.451 -5.580 13.548 1.00 80.69 111 LYS A N 1
ATOM 889 C CA . LYS A 1 111 ? -5.491 -4.969 14.472 1.00 80.69 111 LYS A CA 1
ATOM 890 C C . LYS A 1 111 ? -4.456 -5.964 15.008 1.00 80.69 111 LYS A C 1
ATOM 892 O O . LYS A 1 111 ? -3.310 -5.563 15.225 1.00 80.69 111 LYS A O 1
ATOM 897 N N . SER A 1 112 ? -4.824 -7.223 15.257 1.00 79.88 112 SER A N 1
ATOM 898 C CA . SER A 1 112 ? -3.874 -8.246 15.711 1.00 79.88 112 SER A CA 1
ATOM 899 C C . SER A 1 112 ? -2.871 -8.603 14.622 1.00 79.88 112 SER A C 1
ATOM 901 O O . SER A 1 112 ? -1.685 -8.688 14.924 1.00 79.88 112 SER A O 1
ATOM 903 N N . LEU A 1 113 ? -3.316 -8.698 13.366 1.00 77.25 113 LEU A N 1
ATOM 904 C CA . LEU A 1 113 ? -2.444 -8.960 12.218 1.00 77.25 113 LEU A CA 1
ATOM 905 C C . LEU A 1 113 ? -1.389 -7.862 12.047 1.00 77.25 113 LEU A C 1
ATOM 907 O O . LEU A 1 113 ? -0.195 -8.144 11.966 1.00 77.25 113 LEU A O 1
ATOM 911 N N . VAL A 1 114 ? -1.810 -6.596 12.105 1.00 77.31 114 VAL A N 1
ATOM 912 C CA . VAL A 1 114 ? -0.888 -5.449 12.050 1.00 77.31 114 VAL A CA 1
ATOM 913 C C . VAL A 1 114 ? 0.136 -5.500 13.195 1.00 77.31 114 VAL A C 1
ATOM 915 O O . VAL A 1 114 ? 1.332 -5.312 12.976 1.00 77.31 114 VAL A O 1
ATOM 918 N N . LYS A 1 115 ? -0.296 -5.821 14.423 1.00 75.38 115 LYS A N 1
ATOM 919 C CA . LYS A 1 115 ? 0.602 -5.929 15.590 1.00 75.38 115 LYS A CA 1
ATOM 920 C C . LYS A 1 115 ? 1.592 -7.090 15.506 1.00 75.38 115 LYS A C 1
ATOM 922 O O . LYS A 1 115 ? 2.732 -6.949 15.952 1.00 75.38 115 LYS A O 1
ATOM 927 N N . GLU A 1 116 ? 1.164 -8.243 15.008 1.00 67.69 116 GLU A N 1
ATOM 928 C CA . GLU A 1 116 ? 2.022 -9.421 14.858 1.00 67.69 116 GLU A CA 1
ATOM 929 C C . GLU A 1 116 ? 3.138 -9.149 13.841 1.00 67.69 116 GLU A C 1
ATOM 931 O O . GLU A 1 116 ? 4.305 -9.478 14.073 1.00 67.69 116 GLU A O 1
ATOM 936 N N . HIS A 1 117 ? 2.811 -8.422 12.773 1.00 58.28 117 HIS A N 1
ATOM 937 C CA . HIS A 1 117 ? 3.785 -7.974 11.786 1.00 58.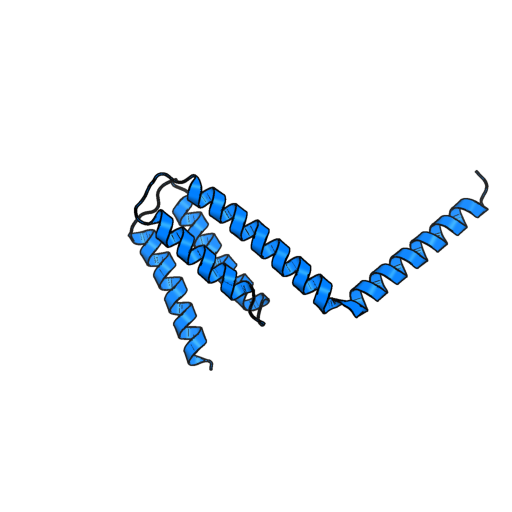28 117 HIS A CA 1
ATOM 938 C C . HIS A 1 117 ? 4.748 -6.905 12.323 1.00 58.28 117 HIS A C 1
ATOM 940 O O . HIS A 1 117 ? 5.950 -7.012 12.072 1.00 58.28 117 HIS A O 1
ATOM 946 N N . GLU A 1 118 ? 4.276 -5.935 13.115 1.00 60.34 118 GLU A N 1
ATOM 947 C CA . GLU A 1 118 ? 5.148 -4.956 13.785 1.00 60.34 118 GLU A CA 1
ATOM 948 C C . GLU A 1 118 ? 6.151 -5.624 14.737 1.00 60.34 118 GLU A C 1
ATOM 950 O O . GLU A 1 118 ? 7.325 -5.254 14.755 1.00 60.34 118 GLU A O 1
ATOM 955 N N . ARG A 1 119 ? 5.720 -6.634 15.509 1.00 58.41 119 ARG A N 1
ATOM 956 C CA . ARG A 1 119 ? 6.615 -7.404 16.392 1.00 58.41 119 ARG A CA 1
ATOM 957 C C . ARG A 1 119 ? 7.629 -8.229 15.608 1.00 58.41 119 ARG A C 1
ATOM 959 O O . ARG A 1 119 ? 8.817 -8.158 15.905 1.00 58.41 119 ARG A O 1
ATOM 966 N N . SER A 1 120 ? 7.188 -8.941 14.571 1.00 54.81 120 SER A N 1
ATOM 967 C CA . SER A 1 120 ? 8.076 -9.750 13.726 1.00 54.81 120 SER A CA 1
ATOM 968 C C . SER A 1 120 ? 9.114 -8.908 12.968 1.00 54.81 120 SER A C 1
ATOM 970 O O . SER A 1 120 ? 10.222 -9.370 12.704 1.00 54.81 120 SER A O 1
ATOM 972 N N . ALA A 1 121 ? 8.782 -7.659 12.625 1.00 54.75 121 ALA A N 1
ATOM 973 C CA . ALA A 1 121 ? 9.726 -6.718 12.026 1.00 54.75 121 ALA A CA 1
ATOM 974 C C . ALA A 1 121 ? 10.758 -6.184 13.035 1.00 54.75 121 ALA A C 1
ATOM 976 O O . ALA A 1 121 ? 11.882 -5.882 12.642 1.00 54.75 121 ALA A O 1
ATOM 977 N N . LYS A 1 122 ? 10.392 -6.089 14.319 1.00 54.91 122 LYS A N 1
ATOM 978 C CA . LYS A 1 122 ? 11.252 -5.567 15.388 1.00 54.91 122 LYS A CA 1
ATOM 979 C C . LYS A 1 122 ? 12.278 -6.585 15.897 1.00 54.91 122 LYS A C 1
ATOM 981 O O . LYS A 1 122 ? 13.374 -6.174 16.234 1.00 54.91 122 LYS A O 1
ATOM 986 N N . ASP A 1 123 ? 11.949 -7.879 15.888 1.00 50.88 123 ASP A N 1
ATOM 987 C CA . ASP A 1 123 ? 12.865 -8.976 16.271 1.00 50.88 123 ASP A CA 1
ATOM 988 C C . ASP A 1 123 ? 13.921 -9.319 15.198 1.00 50.88 123 ASP A C 1
ATOM 990 O O . ASP A 1 123 ? 14.782 -10.168 15.418 1.00 50.88 123 ASP A O 1
ATOM 994 N N . ARG A 1 124 ? 13.850 -8.707 14.007 1.00 45.59 124 ARG A N 1
ATOM 995 C CA . ARG A 1 124 ? 14.793 -8.944 12.894 1.00 45.59 124 ARG A CA 1
ATOM 996 C C . ARG A 1 124 ? 15.773 -7.788 12.646 1.00 45.59 124 ARG A C 1
ATOM 998 O O . ARG A 1 124 ? 16.516 -7.857 11.668 1.00 45.59 124 ARG A O 1
ATOM 1005 N N . ASN A 1 125 ? 15.745 -6.758 13.492 1.00 40.62 125 ASN A N 1
ATOM 1006 C CA . ASN A 1 125 ? 16.709 -5.652 13.539 1.00 40.62 125 ASN A CA 1
ATOM 1007 C C . ASN A 1 125 ? 17.560 -5.765 14.802 1.00 40.62 125 ASN A C 1
ATOM 1009 O O . ASN A 1 125 ? 18.709 -5.278 14.755 1.00 40.62 125 ASN A O 1
#

Sequence (125 aa):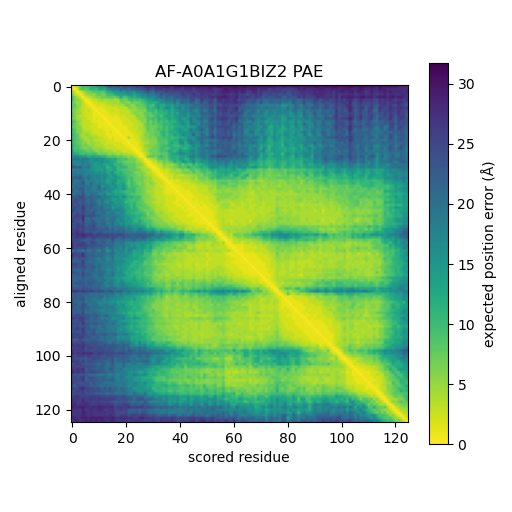
MKKGCFISLITVITILVMAGIYFYKTNKGFFQDFSRDTIIKMTTKEFSDKIKKLDYTPYKDSLMTVLKKEATLLKDKNFEKAMSQFGFVADKIKEAIHDGVVDSTEFAQIKSLVKEHERSAKDRN

Solvent-accessible surface area (backbone atoms only — not comparable to full-atom values): 7023 Å² total; per-residue (Å²): 132,70,75,65,60,60,54,53,51,52,53,53,52,50,52,50,53,50,50,51,52,50,50,48,68,73,40,44,66,61,57,49,52,55,50,49,55,50,51,53,52,52,53,51,48,54,53,51,55,53,57,67,69,32,60,95,41,92,47,49,65,53,51,55,49,51,54,53,52,49,62,54,52,43,74,42,97,57,40,70,63,32,46,56,51,42,49,56,53,50,51,52,50,50,58,41,50,67,78,43,54,60,52,73,66,54,50,47,53,57,51,48,53,55,51,53,51,55,51,59,59,59,80,74,110

Secondary structure (DSSP, 8-state):
--HHHHHHHHHHHHHHHHHHHHHHHHSHHHHHHHHHHHHHHHHHHHHHHHHHHS---TTHHHHHHHHHHHHHHTTSS-HHHHHHHHHHHHHHHHHHTTTS---HHHHHHHHHHHHHHHHHHHTT-

Foldseek 3Di:
DPPVVVVVVVVVVVVVVVVVVVCCVVPVVVVVLVVLVVVLVVLLVVLLVLLVQADDDPCSVVLNVLSVVLSVVCNDPPNVVSVVLSVVLSVLSVVQPVVSDHDPVSSVVSVVSVVVVVVVVVVVD

pLDDT: mean 76.46, std 9.79, range [40.62, 90.0]

Radius of gyration: 22.08 Å; Cα contacts (8 Å, |Δi|>4): 56; chains: 1; bounding box: 42×16×69 Å

Nearest PDB structures (foldseek):
  5vj4-assembly1_B  TM=4.632E-01  e=4.481E+00  Borrelia turicatae 91E135
  2d4c-assembly2_D  TM=3.571E-01  e=3.760E+00  Homo sapiens

Mean predicted aligned error: 11.87 Å